Protein AF-A0A9N9A064-F1 (afdb_monomer_lite)

Organism: NCBI:txid94023

InterPro domains:
  IPR036910 High mobility group box domain superfamily [G3DSA:1.10.30.10] (44-107)
  IPR036910 High mobility group box domain superfamily [SSF47095] (47-103)

Radius of gyration: 22.59 Å; chains: 1; bounding box: 44×47×81 Å

Sequence (128 aa):
MSLPIPSPQLFVYNNGLTLIRIYCGQNSPIFISLKPPHQVILPLTNRNINPFFLFRKLGEEYLRQYDGIPRLTVGEISVIMSRNWNAATNEFKRIFRQYTNEVNALRPRPQRVTFRHFEPNSRSTRRR

Secondary structure (DSSP, 8-state):
-PPPPPPPEEEE-TTS-EEEEEEEETTEEEEEEE--GGG------SSPPPHHHHHHHHHHHHHTT-TTS----HHHHHHHHHHHHHH--HHHHHHHHHHHHHHHHHSPPPP-----------------

Foldseek 3Di:
DFDAAAAWDWDADPVRWIWIWFDLGNPRTDTQTDDQLLPDDDDADQDQDDLLRSQLVSQVVVQCVDPPDDRDDSVSSNVRSVSNVVNHDPVRNVVSRVSSVSNSVNDDHPDPPPPPPPDPPPDDDDDD

Structure (mmCIF, N/CA/C/O backbone):
data_AF-A0A9N9A064-F1
#
_entry.id   AF-A0A9N9A064-F1
#
loop_
_atom_site.group_PDB
_atom_site.id
_atom_site.type_symbol
_atom_site.label_atom_id
_atom_site.label_alt_id
_atom_site.label_comp_id
_atom_site.label_asym_id
_atom_site.label_entity_id
_atom_site.label_seq_id
_atom_site.pdbx_PDB_ins_code
_atom_site.Cartn_x
_atom_site.Cartn_y
_atom_site.Cartn_z
_atom_site.occupancy
_atom_site.B_iso_or_equiv
_atom_site.auth_seq_id
_atom_site.auth_comp_id
_atom_site.auth_asym_id
_atom_site.auth_atom_id
_atom_site.pdbx_PDB_model_num
ATOM 1 N N . MET A 1 1 ? 23.997 -2.105 -13.334 1.00 48.31 1 MET A N 1
ATOM 2 C CA . MET A 1 1 ? 23.367 -1.444 -12.169 1.00 48.31 1 MET A CA 1
ATOM 3 C C . MET A 1 1 ? 21.961 -1.024 -12.571 1.00 48.31 1 MET A C 1
ATOM 5 O O . MET A 1 1 ? 21.821 -0.330 -13.566 1.00 48.31 1 MET A O 1
ATOM 9 N N . SER A 1 2 ? 20.921 -1.488 -11.882 1.00 58.56 2 SER A N 1
ATOM 10 C CA . SER A 1 2 ? 19.537 -1.069 -12.146 1.00 58.56 2 SER A CA 1
ATOM 11 C C . SER A 1 2 ? 19.288 0.312 -11.528 1.00 58.56 2 SER A C 1
ATOM 13 O O . SER A 1 2 ? 19.448 0.454 -10.318 1.00 58.56 2 SER A O 1
ATOM 15 N N . LEU A 1 3 ? 18.919 1.312 -12.340 1.00 65.00 3 LEU A N 1
ATOM 16 C CA . LEU A 1 3 ? 18.543 2.661 -11.872 1.00 65.00 3 LEU A CA 1
ATOM 17 C C . LEU A 1 3 ? 17.467 2.593 -10.761 1.00 65.00 3 LEU A C 1
ATOM 19 O O . LEU A 1 3 ? 16.627 1.679 -10.770 1.00 65.00 3 LEU A O 1
ATOM 23 N N . PRO A 1 4 ? 17.485 3.535 -9.802 1.00 80.06 4 PRO A N 1
ATOM 24 C CA . PRO A 1 4 ? 16.527 3.564 -8.703 1.00 80.06 4 PRO A CA 1
ATOM 25 C C . PRO A 1 4 ? 15.095 3.734 -9.220 1.00 80.06 4 PRO A C 1
ATOM 27 O O . PRO A 1 4 ? 14.847 4.480 -10.166 1.00 80.06 4 PRO A O 1
ATOM 30 N N . ILE A 1 5 ? 14.143 3.038 -8.596 1.00 88.31 5 ILE A N 1
ATOM 31 C CA . ILE A 1 5 ? 12.723 3.251 -8.895 1.00 88.31 5 ILE A CA 1
ATOM 32 C C . ILE A 1 5 ? 12.245 4.582 -8.288 1.00 88.31 5 ILE A C 1
ATOM 34 O O . ILE A 1 5 ? 12.735 4.965 -7.220 1.00 88.31 5 ILE A O 1
ATOM 38 N N . PRO A 1 6 ? 11.290 5.286 -8.920 1.00 90.44 6 PRO A N 1
ATOM 39 C CA . PRO A 1 6 ? 10.745 6.517 -8.360 1.00 90.44 6 PRO A CA 1
ATOM 40 C C . PRO A 1 6 ? 9.955 6.267 -7.067 1.00 90.44 6 PRO A C 1
ATOM 42 O O . PRO A 1 6 ? 9.446 5.168 -6.830 1.00 90.44 6 PRO A O 1
ATOM 45 N N . SER A 1 7 ? 9.802 7.310 -6.244 1.00 91.50 7 SER A N 1
ATOM 46 C CA . SER A 1 7 ? 8.921 7.242 -5.072 1.00 91.50 7 SER A CA 1
ATOM 47 C C . SER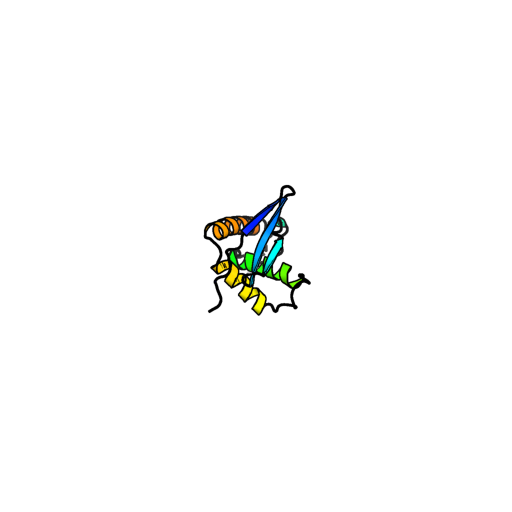 A 1 7 ? 7.474 6.987 -5.508 1.00 91.50 7 SER A C 1
ATOM 49 O O . SER A 1 7 ? 7.002 7.648 -6.442 1.00 91.50 7 SER A O 1
ATOM 51 N N . PRO A 1 8 ? 6.726 6.118 -4.805 1.00 94.06 8 PRO A N 1
ATOM 52 C CA . PRO A 1 8 ? 5.286 6.042 -4.967 1.00 94.06 8 PRO A CA 1
ATOM 53 C C . PRO A 1 8 ? 4.615 7.386 -4.667 1.00 94.06 8 PRO A C 1
ATOM 55 O O . PRO A 1 8 ? 5.129 8.206 -3.898 1.00 94.06 8 PRO A O 1
ATOM 58 N N . GLN A 1 9 ? 3.460 7.597 -5.295 1.00 93.75 9 GLN A N 1
ATOM 59 C CA . GLN A 1 9 ? 2.679 8.831 -5.206 1.00 93.75 9 GLN A CA 1
ATOM 60 C C . GLN A 1 9 ? 1.213 8.520 -4.916 1.00 93.75 9 GLN A C 1
ATOM 62 O O . GLN A 1 9 ? 0.687 7.514 -5.390 1.00 93.75 9 GLN A O 1
ATOM 67 N N . LEU A 1 10 ? 0.570 9.394 -4.146 1.00 92.56 10 LEU A N 1
ATOM 68 C CA . LEU A 1 10 ? -0.862 9.352 -3.862 1.00 92.56 10 LEU A CA 1
ATOM 69 C C . LEU A 1 10 ? -1.588 10.336 -4.778 1.00 92.56 10 LEU A C 1
ATOM 71 O O . LEU A 1 10 ? -1.185 11.491 -4.886 1.00 92.56 10 LEU A O 1
ATOM 75 N N . PHE A 1 11 ? -2.666 9.875 -5.398 1.00 92.25 11 PHE A N 1
ATOM 76 C CA . PHE A 1 11 ? -3.554 10.668 -6.238 1.00 92.25 11 PHE A CA 1
ATOM 77 C C . PHE A 1 11 ? -4.949 10.611 -5.641 1.00 92.25 11 PHE A C 1
ATOM 79 O O . PHE A 1 11 ? -5.515 9.527 -5.519 1.00 92.25 11 PHE A O 1
ATOM 86 N N . VAL A 1 12 ? -5.490 11.763 -5.261 1.00 88.69 12 VAL A N 1
ATOM 87 C CA . VAL A 1 12 ? -6.853 11.883 -4.738 1.00 88.69 12 VAL A CA 1
ATOM 88 C C . VAL A 1 12 ? -7.707 12.521 -5.821 1.00 88.69 12 VAL A C 1
ATOM 90 O O . VAL A 1 12 ? -7.384 13.601 -6.312 1.00 88.69 12 VAL A O 1
ATOM 93 N N . TYR A 1 13 ? -8.774 11.837 -6.212 1.00 86.06 13 TYR A N 1
ATOM 94 C CA . TYR A 1 13 ? -9.714 12.298 -7.225 1.00 86.06 13 TYR A CA 1
ATOM 95 C C . TYR A 1 13 ? -10.964 12.892 -6.567 1.00 86.06 13 TYR A C 1
ATOM 97 O O . TYR A 1 13 ? -11.331 12.532 -5.448 1.00 86.06 13 TYR A O 1
ATOM 105 N N . ASN A 1 14 ? -11.659 13.776 -7.289 1.00 81.88 14 ASN A N 1
ATOM 106 C CA . ASN A 1 14 ? -12.829 14.514 -6.784 1.00 81.88 14 ASN A CA 1
ATOM 107 C C . ASN A 1 14 ? -13.998 13.614 -6.344 1.00 81.88 14 ASN A C 1
ATOM 109 O O . ASN A 1 14 ? -14.843 14.036 -5.564 1.00 81.88 14 ASN A O 1
ATOM 113 N N . ASN A 1 15 ? -14.048 12.372 -6.825 1.00 83.06 15 ASN A N 1
ATOM 114 C CA . ASN A 1 15 ? -15.043 11.370 -6.439 1.00 83.06 15 ASN A CA 1
ATOM 115 C C . ASN A 1 15 ? -14.674 10.599 -5.153 1.00 83.06 15 ASN A C 1
ATOM 117 O O . ASN A 1 15 ? -15.330 9.614 -4.826 1.00 83.06 15 ASN A O 1
ATOM 121 N N . GLY A 1 16 ? -13.607 10.996 -4.452 1.00 80.06 16 GLY A N 1
ATOM 122 C CA . GLY A 1 16 ? -13.116 10.319 -3.250 1.00 80.06 16 GLY A CA 1
ATOM 123 C C . GLY A 1 16 ? -12.265 9.076 -3.528 1.00 80.06 16 GLY A C 1
ATOM 124 O O . GLY A 1 16 ? -11.764 8.459 -2.587 1.00 80.06 16 GLY A O 1
ATOM 125 N N . LEU A 1 17 ? -12.051 8.710 -4.798 1.00 86.00 17 LEU A N 1
ATOM 126 C CA . LEU A 1 17 ? -11.124 7.642 -5.157 1.00 86.00 17 LEU A CA 1
ATOM 127 C C . LEU A 1 17 ? -9.696 8.096 -4.856 1.00 86.00 17 LEU A C 1
ATOM 129 O O . LEU A 1 17 ? -9.254 9.144 -5.323 1.00 86.00 17 LEU A O 1
ATOM 133 N N . THR A 1 18 ? -8.958 7.284 -4.104 1.00 91.44 18 THR A N 1
ATOM 134 C CA . THR A 1 18 ? -7.529 7.502 -3.881 1.00 91.44 18 THR A CA 1
ATOM 135 C C . THR A 1 18 ? -6.745 6.389 -4.558 1.00 91.44 18 THR A C 1
ATOM 137 O O . THR A 1 18 ? -6.996 5.215 -4.305 1.00 91.44 18 THR A O 1
ATOM 140 N N . LEU A 1 19 ? -5.795 6.739 -5.420 1.00 92.81 19 LEU A N 1
ATOM 141 C CA . LEU A 1 19 ? -4.905 5.793 -6.086 1.00 92.81 19 LEU A CA 1
ATOM 142 C C . LEU A 1 19 ? -3.477 5.969 -5.581 1.00 92.81 19 LEU A C 1
ATOM 144 O O . LEU A 1 19 ? -3.015 7.081 -5.332 1.00 92.81 19 LEU A O 1
ATOM 148 N N . ILE A 1 20 ? -2.753 4.862 -5.475 1.00 94.62 20 ILE A N 1
ATOM 149 C CA . ILE A 1 20 ? -1.320 4.847 -5.211 1.00 94.62 20 ILE A CA 1
ATOM 150 C C . ILE A 1 20 ? -0.618 4.391 -6.476 1.00 94.62 20 ILE A C 1
ATOM 152 O O . ILE A 1 20 ? -0.788 3.251 -6.903 1.00 94.62 20 ILE A O 1
ATOM 156 N N . ARG A 1 21 ? 0.218 5.252 -7.048 1.00 94.56 21 ARG A N 1
ATOM 157 C CA . ARG A 1 21 ? 1.125 4.850 -8.120 1.00 94.56 21 ARG A CA 1
ATOM 158 C C . ARG A 1 21 ? 2.339 4.163 -7.514 1.00 94.56 21 ARG A C 1
ATOM 160 O O . ARG A 1 21 ? 3.084 4.795 -6.769 1.00 94.56 21 ARG A O 1
ATOM 167 N N . ILE A 1 22 ? 2.533 2.894 -7.843 1.00 93.75 22 ILE A N 1
ATOM 168 C CA . ILE A 1 22 ? 3.720 2.095 -7.522 1.00 93.75 22 ILE A CA 1
ATOM 169 C C . ILE A 1 22 ? 4.454 1.698 -8.803 1.00 93.75 22 ILE A C 1
ATOM 171 O O . ILE A 1 22 ? 3.936 1.884 -9.898 1.00 93.75 22 ILE A O 1
ATOM 175 N N . TYR A 1 23 ? 5.642 1.118 -8.666 1.00 91.38 23 TYR A N 1
ATOM 176 C CA . TYR A 1 23 ? 6.505 0.739 -9.779 1.00 91.38 23 TYR A CA 1
ATOM 177 C C . TYR A 1 23 ? 6.923 -0.731 -9.678 1.00 91.38 23 TYR A C 1
ATOM 179 O O . TYR A 1 23 ? 7.606 -1.120 -8.728 1.00 91.38 23 TYR A O 1
ATOM 187 N N . CYS A 1 24 ? 6.548 -1.551 -10.663 1.00 85.25 24 CYS A N 1
ATOM 188 C CA . CYS A 1 24 ? 7.025 -2.942 -10.789 1.00 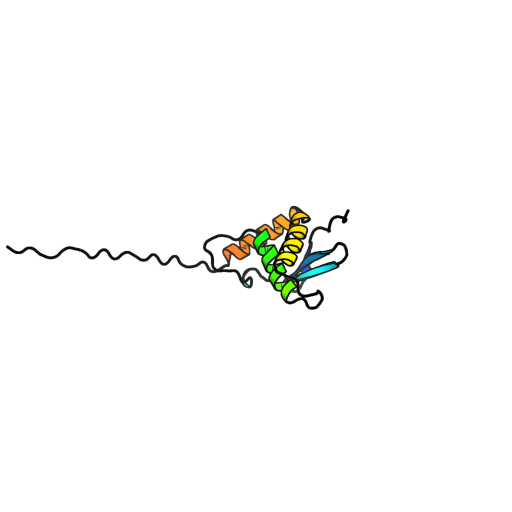85.25 24 CYS A CA 1
ATOM 189 C C . CYS A 1 24 ? 8.397 -3.036 -11.486 1.00 85.25 24 CYS A C 1
ATOM 191 O O . CYS A 1 24 ? 9.082 -4.052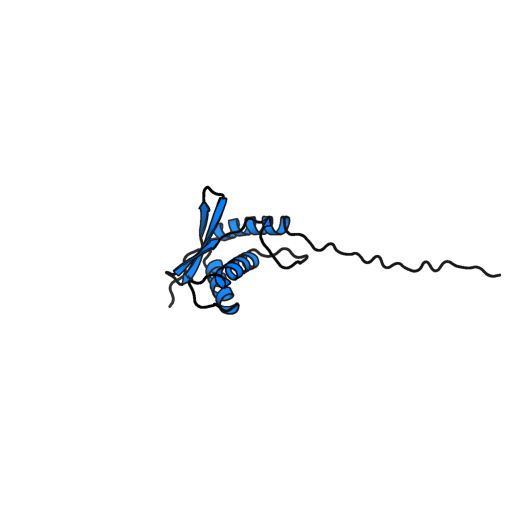 -11.405 1.00 85.25 24 CYS A O 1
ATOM 193 N N . GLY A 1 25 ? 8.817 -1.938 -12.108 1.00 79.62 25 GLY A N 1
ATOM 194 C CA . GLY A 1 25 ? 10.115 -1.665 -12.718 1.00 79.62 25 GLY A CA 1
ATOM 195 C C . GLY A 1 25 ? 10.222 -0.153 -12.953 1.00 79.62 25 GLY A C 1
ATOM 196 O O . GLY A 1 25 ? 9.267 0.569 -12.672 1.00 79.62 25 GLY A O 1
ATOM 197 N N . GLN A 1 26 ? 11.348 0.355 -13.463 1.00 72.38 26 GLN A N 1
ATOM 198 C CA . GLN A 1 26 ? 11.546 1.811 -13.628 1.00 72.38 26 GLN A CA 1
ATOM 199 C C . GLN A 1 26 ? 10.448 2.498 -14.446 1.00 72.38 26 GLN A C 1
ATOM 201 O O . GLN A 1 26 ? 9.984 3.565 -14.061 1.00 72.38 26 GLN A O 1
ATOM 206 N N . ASN A 1 27 ? 10.000 1.855 -15.526 1.00 76.38 27 ASN A N 1
ATOM 207 C CA . ASN A 1 27 ? 9.061 2.430 -16.492 1.00 76.38 27 ASN A CA 1
ATOM 208 C C . ASN A 1 27 ? 7.703 1.717 -16.489 1.00 76.38 27 ASN A C 1
ATOM 210 O O . ASN A 1 27 ? 6.963 1.780 -17.465 1.00 76.38 27 ASN A O 1
ATOM 214 N N . SER A 1 28 ? 7.376 1.018 -15.402 1.00 84.56 28 SER A N 1
ATOM 215 C CA . SER A 1 28 ? 6.150 0.220 -15.306 1.00 84.56 28 SER A CA 1
ATOM 216 C C . SER A 1 28 ? 5.337 0.664 -14.091 1.00 84.56 28 SER A C 1
ATOM 218 O O . SER A 1 28 ? 5.346 -0.030 -13.064 1.00 84.56 28 SER A O 1
ATOM 220 N N . PRO A 1 29 ? 4.705 1.856 -14.161 1.00 90.69 29 PRO A N 1
ATOM 221 C CA . PRO A 1 29 ? 3.830 2.328 -13.107 1.00 90.69 29 PRO A CA 1
ATOM 222 C C . PRO A 1 29 ? 2.534 1.513 -13.088 1.00 90.69 29 PRO A C 1
ATOM 224 O O . PRO A 1 29 ? 1.930 1.259 -14.127 1.00 90.69 29 PRO A O 1
ATOM 227 N N . ILE A 1 30 ? 2.084 1.151 -11.893 1.00 91.00 30 ILE A N 1
ATOM 228 C CA . ILE A 1 30 ? 0.791 0.512 -11.646 1.00 91.00 30 ILE A CA 1
ATOM 229 C C . ILE A 1 30 ? 0.049 1.340 -10.604 1.00 91.00 30 ILE A C 1
ATOM 231 O O . ILE A 1 30 ? 0.651 1.827 -9.646 1.00 91.00 30 ILE A O 1
ATOM 235 N N . PHE A 1 31 ? -1.258 1.504 -10.785 1.00 91.88 31 PHE A N 1
ATOM 236 C CA . PHE A 1 31 ? -2.108 2.237 -9.856 1.00 91.88 31 PHE A CA 1
ATOM 237 C C . PHE A 1 31 ? -2.899 1.266 -8.989 1.00 91.88 31 PHE A C 1
ATOM 239 O O . PHE A 1 31 ? -3.767 0.557 -9.478 1.00 91.88 31 PHE A O 1
ATOM 246 N N . ILE A 1 32 ? -2.614 1.260 -7.692 1.00 91.94 32 ILE A N 1
ATOM 247 C CA . ILE A 1 32 ? -3.373 0.498 -6.704 1.00 91.94 32 ILE A CA 1
ATOM 248 C C . ILE A 1 32 ? -4.467 1.397 -6.143 1.00 91.94 32 ILE A C 1
ATOM 250 O O . ILE A 1 32 ? -4.179 2.489 -5.654 1.00 91.94 32 ILE A O 1
ATOM 254 N N . SER A 1 33 ? -5.711 0.925 -6.148 1.00 90.12 33 SER A N 1
ATOM 255 C CA . SER A 1 33 ? -6.791 1.626 -5.456 1.00 90.12 33 SER A CA 1
ATOM 256 C C . SER A 1 33 ? -6.609 1.532 -3.943 1.00 90.12 33 SER A C 1
ATOM 258 O O . SER A 1 33 ? -6.597 0.441 -3.370 1.00 90.12 33 SER A O 1
ATOM 260 N N . LEU A 1 34 ? -6.499 2.682 -3.283 1.00 91.44 34 LEU A N 1
ATOM 261 C CA . LEU A 1 34 ? -6.529 2.782 -1.835 1.00 91.44 34 LEU A CA 1
ATOM 262 C C . LEU A 1 34 ? -7.987 2.760 -1.382 1.00 91.44 34 LEU A C 1
ATOM 264 O O . LEU A 1 34 ? -8.763 3.673 -1.659 1.00 91.44 34 LEU A O 1
ATOM 268 N N . LYS A 1 35 ? -8.361 1.680 -0.704 1.00 90.62 35 LYS A N 1
ATOM 269 C CA . LYS A 1 35 ? -9.700 1.537 -0.138 1.00 90.62 35 LYS A CA 1
ATOM 270 C C . LYS A 1 35 ? -9.918 2.549 0.993 1.00 90.62 35 LYS A C 1
ATOM 272 O O . LYS A 1 35 ? -8.963 2.901 1.683 1.00 90.62 35 LYS A O 1
ATOM 277 N N . PRO A 1 36 ? -11.163 2.971 1.249 1.00 90.75 36 PRO A N 1
ATOM 278 C CA . PRO A 1 36 ? -11.499 3.657 2.487 1.00 90.75 36 PRO A CA 1
ATOM 279 C C . PRO A 1 36 ? -11.063 2.831 3.713 1.00 90.75 36 PRO A C 1
ATOM 281 O O . PRO A 1 36 ? -11.209 1.604 3.686 1.00 90.75 36 PRO A O 1
ATOM 284 N N . PRO A 1 37 ? -10.594 3.458 4.811 1.00 91.38 37 PRO A N 1
ATOM 285 C CA . PRO A 1 37 ? -10.042 2.740 5.964 1.00 91.38 37 PRO A CA 1
ATOM 286 C C . PRO A 1 37 ? -10.946 1.640 6.550 1.00 91.38 37 PRO A C 1
ATOM 288 O O . PRO A 1 37 ? -10.461 0.582 6.942 1.00 91.38 37 PRO A O 1
ATOM 291 N N . HIS A 1 38 ? -12.264 1.860 6.564 1.00 88.62 38 HIS A N 1
ATOM 292 C CA . HIS A 1 38 ? -13.260 0.910 7.076 1.00 88.62 38 HIS A CA 1
ATOM 293 C C . HIS A 1 38 ? -13.499 -0.304 6.158 1.00 88.62 38 HIS A C 1
ATOM 295 O O . HIS A 1 38 ? -14.066 -1.298 6.600 1.00 88.62 38 HIS A O 1
ATOM 301 N N . GLN A 1 39 ? -13.074 -0.244 4.891 1.00 90.06 39 GLN A N 1
ATOM 302 C CA . GLN A 1 39 ? -13.216 -1.332 3.910 1.00 90.06 39 GLN A CA 1
ATOM 303 C C . GLN A 1 39 ? -11.959 -2.209 3.816 1.00 90.06 39 GLN A C 1
ATOM 305 O O . GLN A 1 39 ? -11.903 -3.154 3.026 1.00 90.06 39 GLN A O 1
ATOM 310 N N . VAL A 1 40 ? -10.919 -1.890 4.589 1.00 89.44 40 VAL A N 1
ATOM 311 C CA . VAL A 1 40 ? -9.667 -2.642 4.594 1.00 89.44 40 VAL A CA 1
ATOM 312 C C . VAL A 1 40 ? -9.845 -3.940 5.381 1.00 89.44 40 VAL A C 1
ATOM 314 O O . VAL A 1 40 ? -10.018 -3.933 6.599 1.00 89.44 40 VAL A O 1
ATOM 317 N N . ILE A 1 41 ? -9.738 -5.072 4.686 1.00 86.06 41 ILE A N 1
ATOM 318 C CA . ILE A 1 41 ? -9.848 -6.403 5.288 1.00 86.06 41 ILE A CA 1
ATOM 319 C C . ILE A 1 41 ? -8.456 -6.874 5.720 1.00 86.06 41 ILE A C 1
ATOM 321 O O . ILE A 1 41 ? -7.546 -7.022 4.905 1.00 86.06 41 ILE A O 1
ATOM 325 N N . LEU A 1 42 ? -8.281 -7.122 7.018 1.00 84.94 42 LEU A N 1
ATOM 326 C CA . LEU A 1 42 ? -7.028 -7.603 7.604 1.00 84.94 42 LEU A CA 1
ATOM 327 C C . LEU A 1 42 ? -7.292 -8.777 8.548 1.00 84.94 42 LEU A C 1
ATOM 329 O O . LEU A 1 42 ? -8.374 -8.853 9.131 1.00 84.94 42 LEU A O 1
ATOM 333 N N . PRO A 1 43 ? -6.292 -9.647 8.781 1.00 81.38 43 PRO A N 1
ATOM 334 C CA . PRO A 1 43 ? -6.395 -10.685 9.796 1.00 81.38 43 PRO A CA 1
ATOM 335 C C . PRO A 1 43 ? -6.749 -10.093 11.164 1.00 81.38 43 PRO A C 1
ATOM 337 O O . PRO A 1 43 ? -6.166 -9.084 11.583 1.00 81.38 43 PRO A O 1
ATOM 340 N N . LEU A 1 44 ? -7.675 -10.742 11.874 1.00 77.56 44 LEU A N 1
ATOM 341 C CA . LEU A 1 44 ? -8.021 -10.383 13.244 1.00 77.56 44 LEU A CA 1
ATOM 342 C C . LEU A 1 44 ? -6.806 -10.624 14.143 1.00 77.56 44 LEU A C 1
ATOM 344 O O . LEU A 1 44 ? -6.344 -11.746 14.328 1.00 77.56 44 LEU A O 1
ATOM 348 N N . THR A 1 45 ? -6.264 -9.545 14.697 1.00 80.25 45 THR A N 1
ATOM 349 C CA . THR A 1 45 ? -5.181 -9.596 15.680 1.00 80.25 45 THR A CA 1
ATOM 350 C C . THR A 1 45 ? -5.399 -8.532 16.750 1.00 80.25 45 THR A C 1
ATOM 352 O O . THR A 1 45 ? -6.113 -7.550 16.546 1.00 80.25 45 THR A O 1
ATOM 355 N N . ASN A 1 46 ? -4.800 -8.720 17.922 1.00 77.75 46 ASN A N 1
ATOM 356 C CA . ASN A 1 46 ? -4.826 -7.718 18.990 1.00 77.75 46 ASN A CA 1
ATOM 357 C C . ASN A 1 46 ? -3.753 -6.637 18.806 1.00 77.75 46 ASN A C 1
ATOM 359 O O . ASN A 1 46 ? -3.736 -5.657 19.545 1.00 77.75 46 ASN A O 1
ATOM 363 N N . ARG A 1 47 ? -2.842 -6.811 17.841 1.00 84.94 47 ARG A N 1
ATOM 364 C CA . ARG A 1 47 ? -1.754 -5.865 17.581 1.00 84.94 47 ARG A CA 1
ATOM 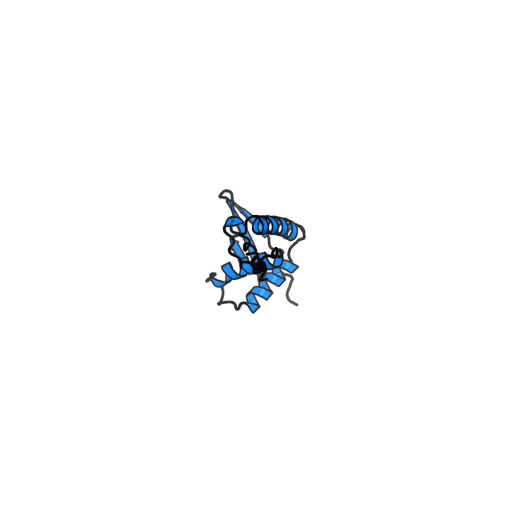365 C C . ARG A 1 47 ? -2.140 -4.871 16.490 1.00 84.94 47 ARG A C 1
ATOM 367 O O . ARG A 1 47 ? -2.779 -5.241 15.499 1.00 84.94 47 ARG A O 1
ATOM 374 N N . ASN A 1 48 ? -1.688 -3.632 16.666 1.00 89.25 48 ASN A N 1
ATOM 375 C CA . ASN A 1 48 ? -1.695 -2.643 15.597 1.00 89.25 48 ASN A CA 1
ATOM 376 C C . ASN A 1 48 ? -0.787 -3.134 14.464 1.00 89.25 48 ASN A C 1
ATOM 378 O O . ASN A 1 48 ? 0.308 -3.650 14.702 1.00 89.25 48 ASN A O 1
ATOM 382 N N . ILE A 1 49 ? -1.248 -2.977 13.230 1.00 91.81 49 ILE A N 1
ATOM 383 C CA . ILE A 1 49 ? -0.437 -3.243 12.043 1.00 91.81 49 ILE A CA 1
ATOM 384 C C . ILE A 1 49 ? 0.521 -2.083 11.786 1.00 91.81 49 ILE A C 1
ATOM 386 O O . ILE A 1 49 ? 0.185 -0.921 12.023 1.00 91.81 49 ILE A O 1
ATOM 390 N N . ASN A 1 50 ? 1.713 -2.407 11.280 1.00 93.56 50 ASN A N 1
ATOM 391 C CA . ASN A 1 50 ? 2.666 -1.391 10.854 1.00 93.56 50 ASN A CA 1
ATOM 392 C C . ASN A 1 50 ? 2.314 -0.871 9.437 1.00 93.56 50 ASN A C 1
ATOM 394 O O . ASN A 1 50 ? 1.696 -1.601 8.652 1.00 93.56 50 ASN A O 1
ATOM 398 N N . PRO A 1 51 ? 2.743 0.352 9.077 1.00 95.75 51 PRO A N 1
ATOM 399 C CA . PRO A 1 51 ? 2.416 0.955 7.783 1.00 95.75 51 PRO A CA 1
ATOM 400 C C . PRO A 1 51 ? 2.931 0.178 6.569 1.00 95.75 51 PRO A C 1
ATOM 402 O O . PRO A 1 51 ? 2.220 0.031 5.580 1.00 95.75 51 PRO A O 1
ATOM 405 N N . PHE A 1 52 ? 4.143 -0.374 6.642 1.00 95.31 52 PHE A N 1
ATOM 406 C CA . PHE A 1 52 ? 4.702 -1.180 5.558 1.00 95.31 52 PHE A CA 1
ATOM 407 C C . PHE A 1 52 ? 3.906 -2.475 5.330 1.00 95.31 52 PHE A C 1
ATOM 409 O O . PHE A 1 52 ? 3.667 -2.874 4.193 1.00 95.31 52 PHE A O 1
ATOM 416 N N . PHE A 1 53 ? 3.454 -3.124 6.403 1.00 94.19 53 PHE A N 1
ATOM 417 C CA . PHE A 1 53 ? 2.638 -4.328 6.331 1.00 94.19 53 PHE A CA 1
ATOM 418 C C . PHE A 1 53 ? 1.314 -4.041 5.625 1.00 94.19 53 PHE A C 1
ATOM 420 O O . PHE A 1 53 ? 0.921 -4.806 4.745 1.00 94.19 53 PHE A O 1
ATOM 427 N N . LEU A 1 54 ? 0.659 -2.929 5.976 1.00 94.50 54 LEU A N 1
ATOM 428 C CA . LEU A 1 54 ? -0.568 -2.492 5.316 1.00 94.50 54 LEU A CA 1
ATOM 429 C C . LEU A 1 54 ? -0.336 -2.182 3.839 1.00 94.50 54 LEU A C 1
ATOM 431 O O . LEU A 1 54 ? -1.074 -2.669 2.988 1.00 94.50 54 LEU A O 1
ATOM 435 N N . PHE A 1 55 ? 0.725 -1.432 3.539 1.00 95.12 55 PHE A N 1
ATOM 436 C CA . PHE A 1 55 ? 1.116 -1.101 2.174 1.00 95.12 55 PHE A CA 1
ATOM 437 C C . PHE A 1 55 ? 1.301 -2.366 1.333 1.00 95.12 55 PHE A C 1
ATOM 439 O O . PHE A 1 55 ? 0.678 -2.516 0.284 1.00 95.12 55 PHE A O 1
ATOM 446 N N . ARG A 1 56 ? 2.076 -3.331 1.842 1.00 94.75 56 ARG A N 1
ATOM 447 C CA . ARG A 1 56 ? 2.292 -4.626 1.191 1.00 94.75 56 ARG A CA 1
ATOM 448 C C . ARG A 1 56 ? 0.988 -5.389 0.982 1.00 94.75 56 ARG A C 1
ATOM 450 O O . ARG A 1 56 ? 0.820 -5.990 -0.070 1.00 94.75 56 ARG A O 1
ATOM 457 N N . LYS A 1 57 ? 0.081 -5.386 1.964 1.00 92.56 57 LYS A N 1
ATOM 458 C CA . LYS A 1 57 ? -1.186 -6.120 1.869 1.00 92.56 57 LYS A CA 1
ATOM 459 C C . LYS A 1 57 ? -2.125 -5.561 0.811 1.00 92.56 57 LYS A C 1
ATOM 461 O O . LYS A 1 57 ? -2.693 -6.348 0.063 1.00 92.56 57 LYS A O 1
ATOM 466 N N . LEU A 1 58 ? -2.226 -4.241 0.699 1.00 92.44 58 LEU A N 1
ATOM 467 C CA . LEU A 1 58 ? -3.009 -3.607 -0.363 1.00 92.44 58 LEU A CA 1
ATOM 468 C C . LEU A 1 58 ? -2.418 -3.894 -1.748 1.00 92.44 58 LEU A C 1
ATOM 470 O O . LEU A 1 58 ? -3.155 -4.214 -2.676 1.00 92.44 58 LEU A O 1
ATOM 474 N N . GLY A 1 59 ? -1.088 -3.847 -1.877 1.00 92.50 59 GLY A N 1
ATOM 475 C CA . GLY A 1 59 ? -0.424 -4.237 -3.121 1.00 92.50 59 GLY A CA 1
ATOM 476 C C . GLY A 1 59 ? -0.614 -5.709 -3.462 1.00 92.50 59 GLY A C 1
ATOM 477 O O . GLY A 1 59 ? -0.864 -6.033 -4.613 1.00 92.50 59 GLY A O 1
ATOM 478 N N . GLU A 1 60 ? -0.553 -6.602 -2.475 1.00 91.50 60 GLU A N 1
ATOM 479 C CA . GLU A 1 60 ? -0.813 -8.029 -2.676 1.00 91.50 60 GLU A CA 1
ATOM 480 C C . GLU A 1 60 ? -2.241 -8.294 -3.153 1.00 91.50 60 GLU A C 1
ATOM 482 O O . GLU A 1 60 ? -2.429 -9.081 -4.077 1.00 91.50 60 GLU A O 1
ATOM 487 N N . GLU A 1 61 ? -3.234 -7.641 -2.549 1.00 89.62 61 GLU A N 1
ATOM 488 C CA . GLU A 1 61 ? -4.630 -7.784 -2.957 1.00 89.62 61 GLU A CA 1
ATOM 489 C C . GLU A 1 61 ? -4.838 -7.342 -4.411 1.00 89.62 61 GLU A C 1
ATOM 491 O O . GLU A 1 61 ? -5.433 -8.077 -5.196 1.00 89.62 61 GLU A O 1
ATOM 496 N N . TYR A 1 62 ? -4.286 -6.184 -4.782 1.00 89.62 62 TYR A N 1
ATOM 497 C CA . TYR A 1 62 ? -4.431 -5.635 -6.126 1.00 89.62 62 TYR A CA 1
ATOM 498 C C . TYR A 1 62 ? -3.642 -6.429 -7.177 1.00 89.62 62 TYR A C 1
ATOM 500 O O . TYR A 1 62 ? -4.196 -6.842 -8.190 1.00 89.62 62 TYR A O 1
ATOM 508 N N . LEU A 1 63 ? -2.353 -6.694 -6.938 1.00 88.25 63 LEU A N 1
ATOM 509 C CA . LEU A 1 63 ? -1.471 -7.341 -7.919 1.00 88.25 63 LEU A CA 1
ATOM 510 C C . LEU A 1 63 ? -1.854 -8.800 -8.196 1.00 88.25 63 LEU A C 1
ATOM 512 O O . LEU A 1 63 ? -1.564 -9.302 -9.275 1.00 88.25 63 LEU A O 1
ATOM 516 N N . ARG A 1 64 ? -2.530 -9.481 -7.262 1.00 84.94 64 ARG A N 1
ATOM 517 C CA . ARG A 1 64 ? -3.090 -10.821 -7.509 1.00 84.94 64 ARG A CA 1
ATOM 518 C C . ARG A 1 64 ? -4.261 -10.815 -8.495 1.00 84.94 64 ARG A C 1
ATOM 520 O O . ARG A 1 64 ? -4.528 -11.853 -9.092 1.00 84.94 64 ARG A O 1
ATOM 527 N N . GLN A 1 65 ? -4.964 -9.691 -8.613 1.00 82.69 65 GLN A N 1
ATOM 528 C CA . GLN A 1 65 ? -6.124 -9.506 -9.492 1.00 82.69 65 GLN A CA 1
ATOM 529 C C . GLN A 1 65 ? -5.770 -8.736 -10.772 1.00 82.69 65 GLN A C 1
ATOM 531 O O . GLN A 1 65 ? -6.629 -8.535 -11.623 1.00 82.69 65 GLN A O 1
ATOM 536 N N . TYR A 1 66 ? -4.531 -8.258 -10.901 1.00 80.19 66 TYR A N 1
ATOM 537 C CA . TYR A 1 66 ? -4.122 -7.426 -12.022 1.00 80.19 66 TYR A CA 1
ATOM 538 C C . TYR A 1 66 ? -3.747 -8.290 -13.231 1.00 80.19 66 TYR A C 1
ATOM 540 O O . TYR A 1 66 ? -2.669 -8.879 -13.266 1.00 80.19 66 TYR A O 1
ATOM 548 N N . ASP A 1 67 ? -4.612 -8.313 -14.246 1.00 73.56 67 ASP A N 1
ATOM 549 C CA . ASP A 1 67 ? -4.421 -9.112 -15.469 1.00 73.56 67 ASP A CA 1
ATOM 550 C C . ASP A 1 67 ? -3.285 -8.603 -16.382 1.00 73.56 67 ASP A C 1
ATOM 552 O O . ASP A 1 67 ? -2.888 -9.280 -17.327 1.00 73.56 67 ASP A O 1
ATOM 556 N N . GLY A 1 68 ? -2.733 -7.414 -16.110 1.00 69.50 68 GLY A N 1
ATOM 557 C CA . GLY A 1 68 ? -1.679 -6.794 -16.922 1.00 69.50 68 GLY A CA 1
ATOM 558 C C . GLY A 1 68 ? -0.251 -7.270 -16.624 1.00 69.50 68 GLY A C 1
ATOM 559 O O . GLY A 1 68 ? 0.688 -6.779 -17.248 1.00 69.50 68 GLY A O 1
ATOM 560 N N . ILE A 1 69 ? -0.057 -8.188 -15.672 1.00 71.00 69 ILE A N 1
ATOM 561 C CA . ILE A 1 69 ? 1.245 -8.801 -15.365 1.00 71.00 69 ILE A CA 1
ATOM 562 C C . ILE A 1 69 ? 1.099 -10.321 -15.221 1.00 71.00 69 ILE A C 1
ATOM 564 O O . ILE A 1 69 ? 0.059 -10.790 -14.756 1.00 71.00 69 ILE A O 1
ATOM 568 N N . PRO A 1 70 ? 2.136 -11.114 -15.564 1.00 76.19 70 PRO A N 1
ATOM 569 C CA . PRO A 1 70 ? 2.166 -12.533 -15.225 1.00 76.19 70 PRO A CA 1
ATOM 570 C C . PRO A 1 70 ? 1.879 -12.723 -13.735 1.00 76.19 70 PRO A C 1
ATOM 572 O O . PRO A 1 70 ? 2.344 -11.924 -12.920 1.00 76.19 70 PRO A O 1
ATOM 575 N N . ARG A 1 71 ? 1.125 -13.773 -13.379 1.00 81.75 71 ARG A N 1
ATOM 576 C CA . ARG A 1 71 ? 0.765 -14.067 -11.983 1.00 81.75 71 ARG A CA 1
ATOM 577 C C . ARG A 1 71 ? 2.010 -14.048 -11.097 1.00 81.75 71 ARG A C 1
ATOM 579 O O . ARG A 1 71 ? 2.810 -14.979 -11.128 1.00 81.75 71 ARG A O 1
ATOM 586 N N . LEU A 1 72 ? 2.133 -12.996 -10.294 1.00 84.50 72 LEU A N 1
ATOM 587 C CA . LEU A 1 72 ? 3.245 -12.825 -9.375 1.00 84.50 72 LEU A CA 1
ATOM 588 C C . LEU A 1 72 ? 3.058 -13.712 -8.147 1.00 84.50 72 LEU A C 1
ATOM 590 O O . LEU A 1 72 ? 1.976 -13.799 -7.558 1.00 84.50 72 LEU A O 1
ATOM 594 N N . THR A 1 73 ? 4.147 -14.324 -7.708 1.00 89.19 73 THR A N 1
ATOM 595 C CA . THR A 1 73 ? 4.215 -15.008 -6.422 1.00 89.19 73 THR A CA 1
ATOM 596 C C . THR A 1 73 ? 4.141 -14.005 -5.267 1.00 89.19 73 THR A C 1
ATOM 598 O O . THR A 1 73 ? 4.468 -12.820 -5.388 1.00 89.19 73 THR A O 1
ATOM 601 N N . VAL A 1 74 ? 3.780 -14.495 -4.078 1.00 87.81 74 VAL A N 1
ATOM 602 C CA . VAL A 1 74 ? 3.799 -13.685 -2.845 1.00 87.81 74 VAL A CA 1
ATOM 603 C C . VAL A 1 74 ? 5.197 -13.118 -2.568 1.00 87.81 74 VAL A C 1
ATOM 605 O O . VAL A 1 74 ? 5.321 -11.995 -2.074 1.00 87.81 74 VAL A O 1
ATOM 608 N N . GLY A 1 75 ? 6.245 -13.881 -2.898 1.00 89.06 75 GLY A N 1
ATOM 609 C CA . GLY A 1 75 ? 7.636 -13.455 -2.755 1.00 89.06 75 GLY A CA 1
ATOM 610 C C . GLY A 1 75 ? 7.963 -12.260 -3.649 1.00 89.06 75 GLY A C 1
ATOM 611 O O . GLY A 1 75 ? 8.448 -11.243 -3.154 1.00 89.06 75 GLY A O 1
ATOM 612 N N . GLU A 1 76 ? 7.621 -12.337 -4.934 1.00 90.31 76 GLU A N 1
ATOM 613 C CA . GLU A 1 76 ? 7.854 -11.258 -5.905 1.00 90.31 76 GLU A CA 1
ATOM 614 C C . GLU A 1 76 ? 7.088 -9.987 -5.544 1.00 90.31 76 GLU A C 1
ATOM 616 O O . GLU A 1 76 ? 7.670 -8.901 -5.517 1.00 90.31 76 GLU A O 1
ATOM 621 N N . ILE A 1 77 ? 5.814 -10.118 -5.162 1.00 90.88 77 ILE A N 1
ATOM 622 C CA . ILE A 1 77 ? 5.012 -8.997 -4.657 1.00 90.88 77 ILE A CA 1
ATOM 623 C C . ILE A 1 77 ? 5.702 -8.359 -3.448 1.00 90.88 77 ILE A C 1
ATOM 625 O O . ILE A 1 77 ? 5.836 -7.138 -3.374 1.00 90.88 77 ILE A O 1
ATOM 629 N N . SER A 1 78 ? 6.182 -9.165 -2.497 1.00 92.19 78 SER A N 1
ATOM 630 C CA . SER A 1 78 ? 6.863 -8.648 -1.308 1.00 92.19 78 SER A CA 1
ATOM 631 C C . SER A 1 78 ? 8.132 -7.868 -1.665 1.00 92.19 78 SER A C 1
ATOM 633 O O . SER A 1 78 ? 8.399 -6.830 -1.055 1.00 92.19 78 SER A O 1
ATOM 635 N N . VAL A 1 79 ? 8.890 -8.325 -2.665 1.00 92.38 79 VAL A N 1
ATOM 636 C CA . VAL A 1 79 ? 10.076 -7.621 -3.173 1.00 92.38 79 VAL A CA 1
ATOM 637 C C . VAL A 1 79 ? 9.684 -6.299 -3.835 1.00 92.38 79 VAL A C 1
ATOM 639 O O . VAL A 1 79 ? 10.274 -5.267 -3.511 1.00 92.38 79 VAL A O 1
ATOM 642 N N . ILE A 1 80 ? 8.670 -6.295 -4.705 1.00 92.00 80 ILE A N 1
ATOM 643 C CA . ILE A 1 80 ? 8.170 -5.087 -5.382 1.00 92.00 80 ILE A CA 1
ATOM 644 C C . ILE A 1 80 ? 7.721 -4.045 -4.355 1.00 92.00 80 ILE A C 1
ATOM 646 O O . ILE A 1 80 ? 8.164 -2.894 -4.393 1.00 92.00 80 ILE A O 1
ATOM 650 N N . MET A 1 81 ? 6.892 -4.447 -3.392 1.00 94.88 81 MET A N 1
ATOM 651 C CA . MET A 1 81 ? 6.370 -3.536 -2.374 1.00 94.88 81 MET A CA 1
ATOM 652 C C . MET A 1 81 ? 7.469 -3.033 -1.433 1.00 94.88 81 MET A C 1
ATOM 654 O O . MET A 1 81 ? 7.457 -1.862 -1.057 1.00 94.88 81 MET A O 1
ATOM 658 N N . SER A 1 82 ? 8.453 -3.873 -1.094 1.00 95.44 82 SER A N 1
ATOM 659 C CA . SER A 1 82 ? 9.627 -3.465 -0.310 1.00 95.44 82 SER A CA 1
ATOM 660 C C . SER A 1 82 ? 10.454 -2.403 -1.033 1.00 95.44 82 SER A C 1
ATOM 662 O O . SER A 1 82 ? 10.765 -1.362 -0.454 1.00 95.44 82 SER A O 1
ATOM 664 N N . ARG A 1 83 ? 10.737 -2.601 -2.328 1.00 94.12 83 ARG A N 1
ATOM 665 C CA . ARG A 1 83 ? 11.449 -1.603 -3.138 1.00 94.12 83 ARG A CA 1
ATOM 666 C C . ARG A 1 83 ? 10.699 -0.273 -3.152 1.00 94.12 83 ARG A C 1
ATOM 668 O O . ARG A 1 83 ? 11.306 0.756 -2.872 1.00 94.12 83 ARG A O 1
ATOM 675 N N . ASN A 1 84 ? 9.390 -0.297 -3.420 1.00 95.38 84 ASN A N 1
ATOM 676 C CA . ASN A 1 84 ? 8.565 0.917 -3.453 1.00 95.38 84 ASN A CA 1
ATOM 677 C C . ASN A 1 84 ? 8.546 1.634 -2.099 1.00 95.38 84 ASN A C 1
ATOM 679 O O . ASN A 1 84 ? 8.665 2.853 -2.045 1.00 95.38 84 ASN A O 1
ATOM 683 N N . TRP A 1 85 ? 8.450 0.890 -0.996 1.00 96.12 85 TRP A N 1
ATOM 684 C CA . TRP A 1 85 ? 8.508 1.466 0.345 1.00 96.12 85 TRP A CA 1
ATOM 685 C C . TRP A 1 85 ? 9.870 2.094 0.659 1.00 96.12 85 TRP A C 1
ATOM 687 O O . TRP A 1 85 ? 9.941 3.165 1.261 1.00 96.12 85 TRP A O 1
ATOM 697 N N . ASN A 1 86 ? 10.963 1.458 0.239 1.00 95.00 86 ASN A N 1
ATOM 698 C CA . ASN A 1 86 ? 12.307 1.989 0.447 1.00 95.00 86 ASN A CA 1
ATOM 699 C C . ASN A 1 86 ? 12.546 3.260 -0.377 1.00 95.00 86 ASN A C 1
ATOM 701 O O . ASN A 1 86 ? 13.100 4.216 0.159 1.00 95.00 86 ASN A O 1
ATOM 705 N N . ALA A 1 87 ? 12.047 3.305 -1.616 1.00 94.31 87 ALA A N 1
ATOM 706 C CA . ALA A 1 87 ? 12.090 4.487 -2.478 1.00 94.31 87 ALA A CA 1
ATOM 707 C C . ALA A 1 87 ? 11.116 5.601 -2.054 1.00 94.31 87 ALA A C 1
ATOM 709 O O . ALA A 1 87 ? 11.238 6.735 -2.514 1.00 94.31 87 ALA A O 1
ATOM 710 N N . ALA A 1 88 ? 10.144 5.300 -1.188 1.00 95.06 88 ALA A N 1
ATOM 711 C CA . ALA A 1 88 ? 9.148 6.270 -0.770 1.00 95.06 88 ALA A CA 1
ATOM 712 C C . ALA A 1 88 ? 9.736 7.406 0.070 1.00 95.06 88 ALA A C 1
ATOM 714 O O . ALA A 1 88 ? 10.478 7.178 1.037 1.00 95.06 88 ALA A O 1
ATOM 715 N N . THR A 1 89 ? 9.318 8.629 -0.268 1.00 95.94 89 THR A N 1
ATOM 716 C CA . THR A 1 89 ? 9.657 9.835 0.489 1.00 95.94 89 THR A CA 1
ATOM 717 C C . THR A 1 89 ? 9.132 9.770 1.924 1.00 95.94 89 THR A C 1
ATOM 719 O O . THR A 1 89 ? 8.188 9.042 2.255 1.00 95.94 89 THR A O 1
ATOM 722 N N . ASN A 1 90 ? 9.729 10.579 2.801 1.00 95.94 90 ASN A N 1
ATOM 723 C CA . ASN A 1 90 ? 9.255 10.722 4.178 1.00 95.94 90 ASN A CA 1
ATOM 724 C C . ASN A 1 90 ? 7.813 11.236 4.239 1.00 95.94 90 ASN A C 1
ATOM 726 O O . ASN A 1 90 ? 7.054 10.813 5.108 1.00 95.94 90 ASN A O 1
ATOM 730 N N . GLU A 1 91 ? 7.420 12.094 3.298 1.00 95.38 91 GLU A N 1
ATOM 731 C CA . GLU A 1 91 ? 6.053 12.592 3.198 1.00 95.38 91 GLU A CA 1
ATOM 732 C C . GLU A 1 91 ? 5.061 11.485 2.849 1.00 95.38 91 GLU A C 1
ATOM 734 O O . GLU A 1 91 ? 4.075 11.311 3.565 1.00 95.38 91 GLU A O 1
ATOM 739 N N . PHE A 1 92 ? 5.360 10.665 1.837 1.00 95.25 92 PHE A N 1
ATOM 740 C CA . PHE A 1 92 ? 4.529 9.507 1.516 1.00 95.25 92 PHE A CA 1
ATOM 741 C C . PHE A 1 92 ? 4.385 8.588 2.735 1.00 95.25 92 PHE A C 1
ATOM 743 O O . PHE A 1 92 ? 3.277 8.220 3.121 1.00 95.25 92 PHE A O 1
ATOM 750 N N . LYS A 1 93 ? 5.501 8.270 3.405 1.00 96.19 93 LYS A N 1
ATOM 751 C CA . LYS A 1 93 ? 5.499 7.433 4.615 1.00 96.19 93 LYS A CA 1
ATOM 752 C C . LYS A 1 93 ? 4.695 8.062 5.755 1.00 96.19 93 LYS A C 1
ATOM 754 O O . LYS A 1 93 ? 4.050 7.328 6.501 1.00 96.19 93 LYS A O 1
ATOM 759 N N . ARG A 1 94 ? 4.718 9.391 5.905 1.00 96.31 94 ARG A N 1
ATOM 760 C CA . ARG A 1 94 ? 3.933 10.136 6.903 1.00 96.31 94 ARG A CA 1
ATOM 761 C C . ARG A 1 94 ? 2.437 10.035 6.617 1.00 96.31 94 ARG A C 1
ATOM 763 O O . ARG A 1 94 ? 1.693 9.648 7.513 1.00 96.31 94 ARG A O 1
ATOM 770 N N . ILE A 1 95 ? 2.013 10.314 5.385 1.00 94.06 95 ILE A N 1
ATOM 771 C CA . ILE A 1 95 ? 0.605 10.201 4.974 1.00 94.06 95 ILE A CA 1
ATOM 772 C C . ILE A 1 95 ? 0.126 8.757 5.152 1.00 94.06 95 ILE A C 1
ATOM 774 O O . ILE A 1 95 ? -0.916 8.498 5.749 1.00 94.06 95 ILE A O 1
ATOM 778 N N . PHE A 1 96 ? 0.939 7.788 4.731 1.00 95.12 96 PHE A N 1
ATOM 779 C CA . PHE A 1 96 ? 0.578 6.382 4.845 1.00 95.12 96 PHE A CA 1
ATOM 780 C C . PHE A 1 96 ? 0.527 5.892 6.303 1.00 95.12 96 PHE A C 1
ATOM 782 O O . PHE A 1 96 ? -0.295 5.042 6.644 1.00 95.12 96 PHE A O 1
ATOM 789 N N . ARG A 1 97 ? 1.360 6.442 7.201 1.00 96.56 97 ARG A N 1
ATOM 790 C CA . ARG A 1 97 ? 1.247 6.216 8.655 1.00 96.56 97 ARG A CA 1
ATOM 791 C C . ARG A 1 97 ? -0.085 6.717 9.200 1.00 96.56 97 ARG A C 1
ATOM 793 O O . ARG A 1 97 ? -0.713 5.991 9.963 1.00 96.56 97 ARG A O 1
ATOM 800 N N . GLN A 1 98 ? -0.516 7.913 8.802 1.00 95.81 98 GLN A N 1
ATOM 801 C CA . GLN A 1 98 ? -1.806 8.464 9.216 1.00 95.81 98 GLN A CA 1
ATOM 802 C C . GLN A 1 98 ? -2.956 7.554 8.768 1.00 95.81 98 GLN A C 1
ATOM 804 O O . GLN A 1 98 ? -3.727 7.093 9.606 1.00 95.81 98 GLN A O 1
ATOM 809 N N . TYR A 1 99 ? -2.973 7.171 7.491 1.00 95.00 99 TYR A N 1
ATOM 810 C CA . TYR A 1 99 ? -3.933 6.201 6.962 1.00 95.00 99 TYR A CA 1
ATOM 811 C C . TYR A 1 99 ? -3.908 4.862 7.730 1.00 95.00 99 TYR A C 1
ATOM 813 O O . TYR A 1 99 ? -4.942 4.300 8.081 1.00 95.00 99 TYR A O 1
ATOM 821 N N . THR A 1 100 ? -2.718 4.360 8.072 1.00 95.50 100 THR A N 1
ATOM 822 C CA . THR A 1 100 ? -2.569 3.124 8.863 1.00 95.50 100 THR A CA 1
ATOM 823 C C . THR A 1 100 ? -3.164 3.256 10.267 1.00 95.50 100 THR A C 1
ATOM 825 O O . THR A 1 100 ? -3.729 2.295 10.793 1.00 95.50 100 THR A O 1
ATOM 828 N N . ASN A 1 101 ? -3.044 4.428 10.890 1.00 95.44 101 ASN A N 1
ATOM 829 C CA . ASN A 1 101 ? -3.631 4.688 12.202 1.00 95.44 101 ASN A CA 1
ATOM 830 C C . ASN A 1 101 ? -5.161 4.688 12.136 1.00 95.44 101 ASN A C 1
ATOM 832 O O . ASN A 1 101 ? -5.793 4.078 12.996 1.00 95.44 101 ASN A O 1
ATOM 836 N N . GLU A 1 102 ? -5.743 5.286 11.095 1.00 94.69 102 GLU A N 1
ATOM 837 C CA . GLU A 1 102 ? -7.191 5.261 10.852 1.00 94.69 102 GLU A CA 1
ATOM 838 C C . GLU A 1 102 ? -7.702 3.825 10.664 1.00 94.69 102 GLU A C 1
ATOM 840 O O . GLU A 1 102 ? -8.669 3.418 11.308 1.00 94.69 102 GLU A O 1
ATOM 845 N N . VAL A 1 103 ? -6.995 3.004 9.879 1.00 93.38 103 VAL A N 1
ATOM 846 C CA . VAL A 1 103 ? -7.318 1.575 9.718 1.00 93.38 103 VAL A CA 1
ATOM 847 C C . VAL A 1 103 ? -7.241 0.825 11.054 1.00 93.38 103 VAL A C 1
ATOM 849 O O . VAL A 1 103 ? -8.135 0.049 11.385 1.00 93.38 103 VAL A O 1
ATOM 852 N N . ASN A 1 104 ? -6.198 1.055 11.858 1.00 92.06 104 ASN A N 1
ATOM 853 C CA . ASN A 1 104 ? -6.055 0.426 13.178 1.00 92.06 104 ASN A CA 1
ATOM 854 C C . ASN A 1 104 ? -7.151 0.843 14.176 1.00 92.06 104 ASN A C 1
ATOM 856 O O . ASN A 1 104 ? -7.466 0.068 15.085 1.00 92.06 104 ASN A O 1
ATOM 860 N N . ALA A 1 105 ? -7.686 2.059 14.041 1.00 90.56 105 ALA A N 1
ATOM 861 C CA . ALA A 1 105 ? -8.748 2.583 14.894 1.00 90.56 105 ALA A CA 1
ATOM 862 C C . ALA A 1 105 ? -10.116 1.986 14.536 1.00 90.56 105 ALA A C 1
ATOM 864 O O . ALA A 1 105 ? -10.892 1.664 15.431 1.00 90.56 105 ALA A O 1
ATOM 865 N N . LEU A 1 106 ? -10.387 1.800 13.242 1.00 88.75 106 LEU A N 1
ATOM 866 C CA . LEU A 1 106 ? -11.676 1.315 12.741 1.00 88.75 106 LEU A CA 1
ATOM 867 C C . LEU A 1 106 ? -11.770 -0.215 12.669 1.00 88.75 106 LEU A C 1
ATOM 869 O O . LEU A 1 106 ? -12.862 -0.755 12.492 1.00 88.75 106 LEU A O 1
ATOM 873 N N . ARG A 1 107 ? -10.649 -0.940 12.804 1.00 82.25 107 ARG A N 1
ATOM 874 C CA . ARG A 1 107 ? -10.667 -2.405 12.724 1.00 82.25 107 ARG A CA 1
ATOM 875 C C . ARG A 1 107 ? -11.366 -3.025 13.944 1.00 82.25 107 ARG A C 1
ATOM 877 O O . ARG A 1 107 ? -10.983 -2.716 15.077 1.00 82.25 107 ARG A O 1
ATOM 884 N N . PRO A 1 108 ? -12.276 -4.000 13.749 1.00 75.19 108 PRO A N 1
ATOM 885 C CA . PRO A 1 108 ? -12.780 -4.813 14.849 1.00 75.19 108 PRO A CA 1
ATOM 886 C C . PRO A 1 108 ? -11.625 -5.534 15.557 1.00 75.19 108 PRO A C 1
ATOM 888 O O . PRO A 1 108 ? -10.773 -6.176 14.931 1.00 75.19 108 PRO A O 1
ATOM 891 N N . ARG A 1 109 ? -11.575 -5.410 16.886 1.00 73.38 109 ARG A N 1
ATOM 892 C CA . ARG A 1 109 ? -10.610 -6.123 17.729 1.00 73.38 109 ARG A CA 1
ATOM 893 C C . ARG A 1 109 ? -11.275 -7.376 18.294 1.00 73.38 109 ARG A C 1
ATOM 895 O O . ARG A 1 109 ? -12.428 -7.285 18.716 1.00 73.38 109 ARG A O 1
ATOM 902 N N . PRO A 1 110 ? -10.577 -8.526 18.334 1.00 71.62 110 PRO A N 1
ATOM 903 C CA . PRO A 1 110 ? -11.080 -9.683 19.058 1.00 71.62 110 PRO A CA 1
ATOM 904 C C . PRO A 1 110 ? -11.380 -9.268 20.502 1.00 71.62 110 PRO A C 1
ATOM 906 O O . PRO A 1 110 ? -10.495 -8.764 21.200 1.00 71.62 110 PRO A O 1
ATOM 909 N N . GLN A 1 111 ? -12.620 -9.456 20.956 1.00 67.94 111 GLN A N 1
ATOM 910 C CA . GLN A 1 111 ? -12.920 -9.300 22.374 1.00 67.94 111 GLN A CA 1
ATOM 911 C C . GLN A 1 111 ? -12.091 -10.344 23.125 1.00 67.94 111 GLN A C 1
ATOM 913 O O . GLN A 1 111 ? -12.131 -11.532 22.801 1.00 67.94 111 GLN A O 1
ATOM 918 N N . ARG A 1 112 ? -11.293 -9.907 24.107 1.00 60.12 112 ARG A N 1
ATOM 919 C CA . ARG A 1 112 ? -10.681 -10.843 25.051 1.00 60.12 112 ARG A CA 1
ATOM 920 C C . ARG A 1 112 ? -11.828 -11.506 25.802 1.00 60.12 112 ARG A C 1
ATOM 922 O O . ARG A 1 112 ? -12.398 -10.893 26.697 1.00 60.12 112 ARG A O 1
ATOM 929 N N . VAL A 1 113 ? -12.154 -12.742 25.441 1.00 60.28 113 VAL A N 1
ATOM 930 C CA . VAL A 1 113 ? -12.987 -13.596 26.284 1.00 60.28 113 VAL A CA 1
ATOM 931 C C . VAL A 1 113 ? -12.148 -13.893 27.520 1.00 60.28 113 VAL A C 1
ATOM 933 O O . VAL A 1 113 ? -11.259 -14.743 27.505 1.00 60.28 113 VAL A O 1
ATOM 936 N N . THR A 1 114 ? -12.351 -13.120 28.583 1.00 63.09 114 THR A N 1
ATOM 937 C CA . THR A 1 114 ? -11.874 -13.498 29.906 1.00 63.09 114 THR A CA 1
ATOM 938 C C . THR A 1 114 ? -12.719 -14.682 30.340 1.00 63.09 114 THR A C 1
ATOM 940 O O . THR A 1 114 ? -13.848 -14.522 30.798 1.00 63.09 114 THR A O 1
ATOM 943 N N . PHE A 1 115 ? -12.179 -15.890 30.184 1.00 61.38 115 PHE A N 1
ATOM 944 C CA . PHE A 1 115 ? -12.685 -17.040 30.917 1.00 61.38 115 PHE A CA 1
ATOM 945 C C . PHE A 1 115 ? -12.506 -16.713 32.398 1.00 61.38 115 PHE A C 1
ATOM 947 O O . PHE A 1 115 ? -11.400 -16.794 32.934 1.00 61.38 115 PHE A O 1
ATOM 954 N N . ARG A 1 116 ? -13.576 -16.250 33.052 1.00 60.81 116 ARG A N 1
ATOM 955 C CA . ARG A 1 116 ? -13.617 -16.221 34.510 1.00 60.81 116 ARG A CA 1
ATOM 956 C C . ARG A 1 116 ? -13.500 -17.678 34.933 1.00 60.81 116 ARG A C 1
ATOM 958 O O . ARG A 1 116 ? -14.429 -18.449 34.711 1.00 60.81 116 ARG A O 1
ATOM 965 N N . HIS A 1 117 ? -12.340 -18.054 35.465 1.00 57.41 117 HIS A N 1
ATOM 966 C CA . HIS A 1 117 ? -12.190 -19.309 36.183 1.00 57.41 117 HIS A CA 1
ATOM 967 C C . HIS A 1 117 ? -13.230 -19.262 37.305 1.00 57.41 117 HIS A C 1
ATOM 969 O O . HIS A 1 117 ? -13.121 -18.452 38.224 1.00 57.41 117 HIS A O 1
ATOM 975 N N . PHE A 1 118 ? -14.304 -20.033 37.163 1.00 56.00 118 PHE A N 1
ATOM 976 C CA . PHE A 1 118 ? -15.219 -20.281 38.262 1.00 56.00 118 PHE A CA 1
ATOM 977 C C . PHE A 1 118 ? -14.433 -21.154 39.235 1.00 56.00 118 PHE A C 1
ATOM 979 O O . PHE A 1 118 ? -14.273 -22.349 39.000 1.00 56.00 118 PHE A O 1
ATOM 986 N N . GLU A 1 119 ? -13.877 -20.556 40.287 1.00 56.38 119 GLU A N 1
ATOM 987 C CA . GLU A 1 119 ? -13.449 -21.356 41.426 1.00 56.38 119 GLU A CA 1
ATOM 988 C C . GLU A 1 119 ? -14.711 -21.992 42.025 1.00 56.38 119 GLU A C 1
ATOM 990 O O . GLU A 1 119 ? -15.652 -21.268 42.376 1.00 56.38 119 GLU A O 1
ATOM 995 N N . PRO A 1 120 ? -14.797 -23.331 42.111 1.00 56.47 120 PRO A N 1
ATOM 996 C CA . PRO A 1 120 ? -15.874 -23.957 42.847 1.00 56.47 120 PRO A CA 1
ATOM 997 C C . PRO A 1 120 ? -15.725 -23.532 44.307 1.00 56.47 120 PRO A C 1
ATOM 999 O O . PRO A 1 120 ? -14.740 -23.848 44.968 1.00 56.47 120 PRO A O 1
ATOM 1002 N N . ASN A 1 121 ? -16.710 -22.776 44.785 1.00 52.59 121 ASN A N 1
ATOM 1003 C CA . ASN A 1 121 ? -16.834 -22.338 46.166 1.00 52.59 121 ASN A CA 1
ATOM 1004 C C . ASN A 1 121 ? -16.903 -23.581 47.070 1.00 52.59 121 ASN A C 1
ATOM 1006 O O . ASN A 1 121 ? -17.971 -24.158 47.275 1.00 52.59 121 ASN A O 1
ATOM 1010 N N . SER A 1 122 ? -15.760 -24.026 47.588 1.00 55.53 122 SER A N 1
ATOM 1011 C CA . SER A 1 122 ? -15.645 -25.102 48.570 1.00 55.53 122 SER A CA 1
ATOM 1012 C C . SER A 1 122 ? -16.099 -24.593 49.941 1.00 55.53 122 SER A C 1
ATOM 1014 O O . SER A 1 122 ? -15.329 -24.430 50.883 1.00 55.53 122 SER A O 1
ATOM 1016 N N . ARG A 1 123 ? -17.403 -24.331 50.057 1.00 60.09 123 ARG A N 1
ATOM 1017 C CA . ARG A 1 123 ? -18.102 -24.122 51.328 1.00 60.09 123 ARG A CA 1
ATOM 1018 C C . ARG A 1 123 ? -19.345 -24.999 51.392 1.00 60.09 123 ARG A C 1
ATOM 1020 O O . ARG A 1 123 ? -20.431 -24.579 51.018 1.00 60.09 123 ARG A O 1
ATOM 1027 N N . SER A 1 124 ? -19.163 -26.210 51.908 1.00 5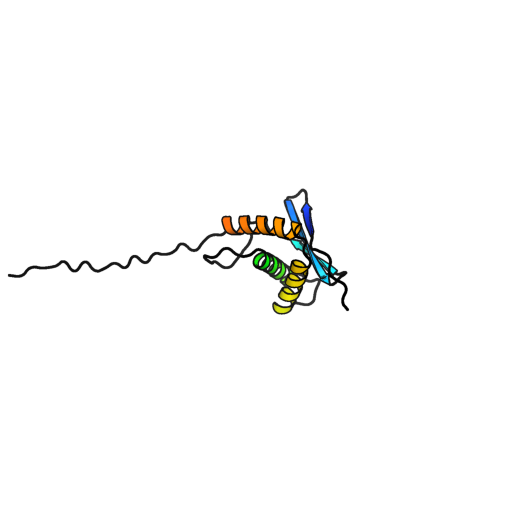1.78 124 SER A N 1
ATOM 1028 C CA . SER A 1 124 ? -2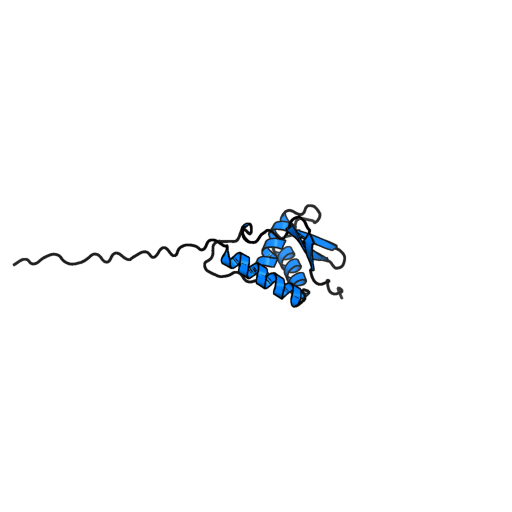0.195 -27.085 52.485 1.00 51.78 124 SER A CA 1
ATOM 1029 C C . SER A 1 124 ? -19.438 -28.276 53.097 1.00 51.78 124 SER A C 1
ATOM 1031 O O . SER A 1 124 ? -18.619 -28.863 52.408 1.00 51.78 124 SER A O 1
ATOM 1033 N N . THR A 1 125 ? -19.541 -28.707 54.354 1.00 51.66 125 THR A N 1
ATOM 1034 C CA . THR A 1 125 ? -20.527 -28.482 55.414 1.00 51.66 125 THR A CA 1
ATOM 1035 C C . THR A 1 125 ? -19.927 -29.009 56.724 1.00 51.66 125 THR A C 1
ATOM 1037 O O . THR A 1 125 ? -19.284 -30.056 56.732 1.00 51.66 125 THR A O 1
ATOM 1040 N N . ARG A 1 126 ? -20.209 -28.331 57.842 1.00 50.91 126 ARG A N 1
ATOM 1041 C CA . ARG A 1 126 ? -20.170 -28.899 59.202 1.00 50.91 126 ARG A CA 1
ATOM 1042 C C . ARG A 1 126 ? -20.958 -30.221 59.260 1.00 50.91 126 ARG A C 1
ATOM 1044 O O . ARG A 1 126 ? -22.139 -30.221 58.924 1.00 50.91 126 ARG A O 1
ATOM 1051 N N . ARG A 1 127 ? -20.363 -31.275 59.820 1.00 48.62 127 ARG A N 1
ATOM 1052 C CA . ARG A 1 127 ? -21.031 -32.330 60.614 1.00 48.62 127 ARG A CA 1
ATOM 1053 C C . ARG A 1 127 ? -20.059 -32.660 61.755 1.00 48.62 127 ARG A C 1
ATOM 1055 O O . ARG A 1 127 ? -18.908 -32.951 61.463 1.00 48.62 127 ARG A O 1
ATOM 1062 N N . ARG A 1 128 ? -20.331 -32.110 62.944 1.00 57.59 128 ARG A N 1
ATOM 1063 C CA . ARG A 1 128 ? -20.915 -32.792 64.116 1.00 57.59 128 ARG A CA 1
ATOM 1064 C C . ARG A 1 128 ? -20.022 -33.911 64.622 1.00 57.59 128 ARG A C 1
ATOM 1066 O O . ARG A 1 128 ? -19.915 -34.912 63.892 1.00 57.59 128 ARG A O 1
#

pLDDT: mean 83.75, std 13.44, range [48.31, 96.56]